Protein AF-M1BLD5-F1 (afdb_monomer_lite)

InterPro domains:
  IPR013083 Zinc finger, RING/FYVE/PHD-type [G3DSA:3.30.40.10] (5-53)
  IPR039903 E3 ubiquitin-protein ligase Zswim2 [PTHR21540] (4-68)

Radius of gyration: 22.73 Å; chains: 1; bounding box: 66×31×35 Å

Secondary structure (DSSP, 8-state):
--S--PEEE-TTT--EEEHHHHHHHHHHTTTSSS-B-TTT-PBP--HHHHHHHT----THHHHGGG-SS------------

Structure (mmCIF, N/CA/C/O backbone):
data_AF-M1BLD5-F1
#
_entry.id   AF-M1BLD5-F1
#
loop_
_atom_site.group_PDB
_atom_site.id
_atom_site.type_symbol
_atom_site.label_atom_id
_atom_site.label_alt_id
_atom_site.label_comp_id
_atom_site.label_asym_id
_atom_site.label_entity_id
_atom_site.label_seq_id
_atom_site.pdbx_PDB_ins_code
_atom_site.Cartn_x
_atom_site.Cartn_y
_atom_site.Cartn_z
_atom_site.occupancy
_atom_site.B_iso_or_equiv
_atom_site.auth_seq_id
_atom_site.auth_comp_id
_atom_site.auth_asym_id
_atom_site.auth_atom_id
_atom_site.pdbx_PDB_model_num
ATOM 1 N N . MET A 1 1 ? -19.793 9.986 6.519 1.00 53.62 1 MET A N 1
ATOM 2 C CA . MET A 1 1 ? -19.186 9.442 5.288 1.00 53.62 1 MET A CA 1
ATOM 3 C C . MET A 1 1 ? -19.172 10.555 4.255 1.00 53.62 1 MET A C 1
ATOM 5 O O . MET A 1 1 ? -20.171 10.700 3.573 1.00 53.62 1 MET A O 1
ATOM 9 N N . ASN A 1 2 ? -18.156 11.424 4.279 1.00 55.00 2 ASN A N 1
ATOM 10 C CA . ASN A 1 2 ? -17.869 12.481 3.288 1.00 55.00 2 ASN A CA 1
ATOM 11 C C . ASN A 1 2 ? -16.585 13.214 3.712 1.00 55.00 2 ASN A C 1
ATOM 13 O O . ASN A 1 2 ? -16.583 14.398 4.026 1.00 55.00 2 ASN A O 1
ATOM 17 N N . GLU A 1 3 ? -15.498 12.466 3.775 1.00 56.56 3 GLU A N 1
ATOM 18 C CA . GLU A 1 3 ? -14.140 12.991 3.855 1.00 56.56 3 GLU A CA 1
ATOM 19 C C . GLU A 1 3 ? -13.349 12.094 2.903 1.00 56.56 3 GLU A C 1
ATOM 21 O O . GLU A 1 3 ? -13.678 10.914 2.793 1.00 56.56 3 GLU A O 1
ATOM 26 N N . GLU A 1 4 ? -12.433 12.642 2.114 1.00 63.28 4 GLU A N 1
ATOM 27 C CA . GLU A 1 4 ? -11.713 11.911 1.064 1.00 63.28 4 GLU A CA 1
ATOM 28 C C . GLU A 1 4 ? -10.911 10.749 1.675 1.00 63.28 4 GLU A C 1
ATOM 30 O O . GLU A 1 4 ? -9.738 10.885 2.031 1.00 63.28 4 GLU A O 1
ATOM 35 N N . GLU A 1 5 ? -11.563 9.597 1.853 1.00 73.75 5 GLU A N 1
ATOM 36 C CA . GLU A 1 5 ? -10.969 8.416 2.462 1.00 73.75 5 GLU A CA 1
ATOM 37 C C . GLU A 1 5 ? -9.828 7.954 1.564 1.00 73.75 5 GLU A C 1
ATOM 39 O O . GLU A 1 5 ? -10.025 7.476 0.444 1.00 73.75 5 GLU A O 1
ATOM 44 N N . LYS A 1 6 ? -8.596 8.136 2.044 1.00 85.00 6 LYS A N 1
ATOM 45 C CA . LYS A 1 6 ? -7.406 7.750 1.294 1.00 85.00 6 LYS A CA 1
ATOM 46 C C . LYS A 1 6 ? -7.429 6.244 1.066 1.00 85.00 6 LYS A C 1
ATOM 48 O O . LYS A 1 6 ? -7.437 5.451 2.009 1.00 85.00 6 LYS A O 1
ATOM 53 N N . ILE A 1 7 ? -7.416 5.849 -0.203 1.00 90.44 7 ILE A N 1
ATOM 54 C CA . ILE A 1 7 ? -7.410 4.448 -0.617 1.00 90.44 7 ILE A CA 1
ATOM 55 C C . ILE A 1 7 ? -5.971 4.021 -0.908 1.00 90.44 7 ILE A C 1
ATOM 57 O O . ILE A 1 7 ? -5.277 4.623 -1.727 1.00 90.44 7 ILE A O 1
ATOM 61 N N . ALA A 1 8 ? -5.541 2.931 -0.281 1.00 88.94 8 ALA A N 1
ATOM 62 C CA . ALA A 1 8 ? -4.334 2.204 -0.642 1.00 88.94 8 ALA A CA 1
ATOM 63 C C . ALA A 1 8 ? -4.680 1.069 -1.618 1.00 88.94 8 ALA A C 1
ATOM 65 O O . ALA A 1 8 ? -5.682 0.370 -1.455 1.00 88.94 8 ALA A O 1
ATOM 66 N N . ALA A 1 9 ? -3.835 0.854 -2.628 1.00 91.56 9 ALA A N 1
ATOM 67 C CA . ALA A 1 9 ? -4.011 -0.218 -3.603 1.00 91.56 9 ALA A CA 1
ATOM 68 C C . ALA A 1 9 ? -2.800 -1.156 -3.622 1.00 91.56 9 ALA A C 1
ATOM 70 O O . ALA A 1 9 ? -1.653 -0.713 -3.609 1.00 91.56 9 ALA A O 1
ATOM 71 N N . CYS A 1 10 ? -3.045 -2.467 -3.669 1.00 91.50 10 CYS A N 1
ATOM 72 C CA . CYS A 1 10 ? -1.967 -3.440 -3.820 1.00 91.50 10 CYS A CA 1
ATOM 73 C C . CYS A 1 10 ? -1.294 -3.262 -5.188 1.00 91.50 10 CYS A C 1
ATOM 75 O O . CYS A 1 10 ? -1.967 -3.311 -6.214 1.00 91.50 10 CYS A O 1
ATOM 77 N N . VAL A 1 11 ? 0.034 -3.143 -5.217 1.00 89.00 11 VAL A N 1
ATOM 78 C CA . VAL A 1 11 ? 0.800 -2.956 -6.464 1.00 89.00 11 VAL A CA 1
ATOM 79 C C . VAL A 1 11 ? 0.619 -4.127 -7.443 1.00 89.00 11 VAL A C 1
ATOM 81 O O . VAL A 1 11 ? 0.635 -3.926 -8.652 1.00 89.00 11 VAL A O 1
ATOM 84 N N . THR A 1 12 ? 0.402 -5.347 -6.941 1.00 92.06 12 THR A N 1
ATOM 85 C CA . THR A 1 12 ? 0.306 -6.555 -7.780 1.00 92.06 12 THR A CA 1
ATOM 86 C C . THR A 1 12 ? -1.092 -6.786 -8.350 1.00 92.06 12 THR A C 1
ATOM 88 O O . THR A 1 12 ? -1.232 -6.995 -9.547 1.00 92.06 12 THR A O 1
ATOM 91 N N . CYS A 1 13 ? -2.134 -6.781 -7.509 1.00 94.31 13 CYS A N 1
ATOM 92 C CA . CYS A 1 13 ? -3.499 -7.131 -7.935 1.00 94.31 13 CYS A CA 1
ATOM 93 C C . CYS A 1 13 ? -4.489 -5.963 -7.888 1.00 94.31 13 CYS A C 1
ATOM 95 O O . CYS A 1 13 ? -5.674 -6.164 -8.129 1.00 94.31 13 CYS A O 1
ATOM 97 N N . ARG A 1 14 ? -4.028 -4.755 -7.539 1.00 91.94 14 ARG A N 1
ATOM 98 C CA . ARG A 1 14 ? -4.850 -3.540 -7.411 1.00 91.94 14 ARG A CA 1
ATOM 99 C C . ARG A 1 14 ? -6.012 -3.650 -6.417 1.00 91.94 14 ARG A C 1
ATOM 101 O O . ARG A 1 14 ? -6.944 -2.854 -6.488 1.00 91.94 14 ARG A O 1
ATOM 108 N N . ASN A 1 15 ? -5.940 -4.586 -5.464 1.00 92.94 15 ASN A N 1
ATOM 109 C CA . ASN A 1 15 ? -6.883 -4.658 -4.347 1.00 92.94 15 ASN A CA 1
ATOM 110 C C . ASN A 1 15 ? -6.919 -3.317 -3.602 1.00 92.94 15 ASN A C 1
ATOM 112 O O . ASN A 1 15 ? -5.873 -2.893 -3.107 1.00 92.94 15 ASN A O 1
ATOM 116 N N . ARG A 1 16 ? -8.091 -2.681 -3.531 1.00 92.25 16 ARG A N 1
ATOM 117 C CA . ARG A 1 16 ? -8.301 -1.371 -2.902 1.00 92.25 16 ARG A CA 1
ATOM 118 C C . ARG A 1 16 ? -8.771 -1.556 -1.467 1.00 92.25 16 ARG A C 1
ATOM 120 O O . ARG A 1 16 ? -9.706 -2.310 -1.224 1.00 92.25 16 ARG A O 1
ATOM 127 N N . ILE A 1 17 ? -8.130 -0.868 -0.537 1.00 91.69 17 ILE A N 1
ATOM 128 C CA . ILE A 1 17 ? -8.486 -0.850 0.884 1.00 91.69 17 ILE A CA 1
ATOM 129 C C . ILE A 1 17 ? -8.299 0.563 1.426 1.00 91.69 17 ILE A C 1
ATOM 131 O O . ILE A 1 17 ? -7.489 1.323 0.896 1.00 91.69 17 ILE A O 1
ATOM 135 N N . HIS A 1 18 ? -8.995 0.919 2.499 1.00 92.62 18 HIS A N 1
ATOM 136 C CA . HIS A 1 18 ? -8.747 2.198 3.159 1.00 92.62 18 HIS A CA 1
ATOM 137 C C . HIS A 1 18 ? -7.352 2.207 3.796 1.00 92.62 18 HIS A C 1
ATOM 139 O O . HIS A 1 18 ? -6.904 1.203 4.363 1.00 92.62 18 HIS A O 1
ATOM 145 N N . GLU A 1 19 ? -6.664 3.344 3.720 1.00 89.12 19 GLU A N 1
ATOM 146 C CA . GLU A 1 19 ? -5.345 3.533 4.329 1.00 89.12 19 GLU A CA 1
ATOM 147 C C . GLU A 1 19 ? -5.407 3.298 5.847 1.00 89.12 19 GLU A C 1
ATOM 149 O O . GLU A 1 19 ? -4.540 2.629 6.409 1.00 89.12 19 GLU A O 1
ATOM 154 N N . GLU A 1 20 ? -6.488 3.730 6.501 1.00 90.75 20 GLU A N 1
ATOM 155 C CA . GLU A 1 20 ? -6.748 3.465 7.921 1.00 90.7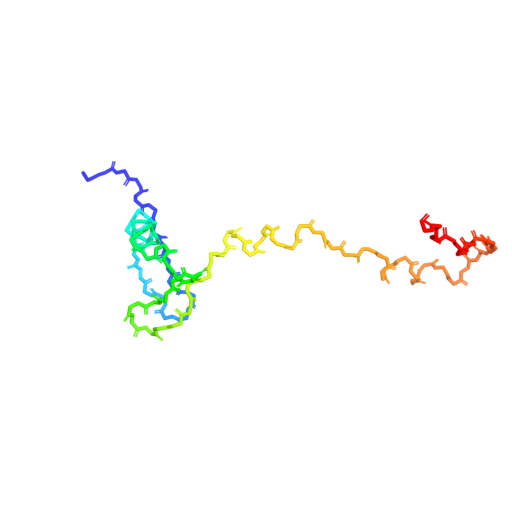5 20 GLU A CA 1
ATOM 156 C C . GLU A 1 20 ? -6.851 1.968 8.248 1.00 90.75 20 GLU A C 1
ATOM 158 O O . GLU A 1 20 ? -6.244 1.503 9.216 1.00 90.75 20 GLU A O 1
ATOM 163 N N . CYS A 1 21 ? -7.545 1.193 7.411 1.00 91.50 21 CYS A N 1
ATOM 164 C CA . CYS A 1 21 ? -7.698 -0.248 7.567 1.00 91.50 21 CYS A CA 1
ATOM 165 C C . CYS A 1 21 ? -6.352 -0.958 7.364 1.00 91.50 21 CYS A C 1
ATOM 167 O O . CYS A 1 21 ? -6.008 -1.866 8.123 1.00 91.50 21 CYS A O 1
ATOM 169 N N . LEU A 1 22 ? -5.544 -0.511 6.394 1.00 89.88 22 LEU A N 1
ATOM 170 C CA . LEU A 1 22 ? -4.184 -1.015 6.191 1.00 89.88 22 LEU A CA 1
ATOM 171 C C . LEU A 1 22 ? -3.282 -0.720 7.402 1.00 89.88 22 LEU A C 1
ATOM 173 O O . LEU A 1 22 ? -2.536 -1.596 7.844 1.00 89.88 22 LEU A O 1
ATOM 177 N N . MET A 1 23 ? -3.362 0.485 7.971 1.00 87.56 23 MET A N 1
ATOM 178 C CA . MET A 1 23 ? -2.586 0.882 9.153 1.00 87.56 23 MET A CA 1
ATOM 179 C C . MET A 1 23 ? -3.040 0.157 10.423 1.00 87.56 23 MET A C 1
ATOM 181 O O . MET A 1 23 ? -2.208 -0.254 11.235 1.00 87.56 23 MET A O 1
ATOM 185 N N . ALA A 1 24 ? -4.347 -0.030 10.615 1.00 90.56 24 ALA A N 1
ATOM 186 C CA . ALA A 1 24 ? -4.890 -0.852 11.692 1.00 90.56 24 ALA A CA 1
ATOM 187 C C . ALA A 1 24 ? -4.384 -2.294 11.571 1.00 90.56 24 ALA A C 1
ATOM 189 O O . ALA A 1 24 ? -3.833 -2.837 12.528 1.00 90.56 24 ALA A O 1
ATOM 190 N N . TRP A 1 25 ? -4.439 -2.868 10.369 1.00 89.50 25 TRP A N 1
ATOM 191 C CA . TRP A 1 25 ? -3.913 -4.203 10.112 1.00 89.50 25 TRP A CA 1
ATOM 192 C C . TRP A 1 25 ? -2.403 -4.296 10.377 1.00 89.50 25 TRP A C 1
ATOM 194 O O . TRP A 1 25 ? -1.949 -5.245 11.019 1.00 89.50 25 TRP A O 1
ATOM 204 N N . LYS A 1 26 ? -1.615 -3.290 9.973 1.00 85.81 26 LYS A N 1
ATOM 205 C CA . LYS A 1 26 ? -0.182 -3.204 10.301 1.00 85.81 26 LYS A CA 1
ATOM 206 C C . LYS A 1 26 ? 0.061 -3.279 11.807 1.00 85.81 26 LYS A C 1
ATOM 208 O O . LYS A 1 26 ? 0.915 -4.045 12.246 1.00 85.81 26 LYS A O 1
ATOM 213 N N . ARG A 1 27 ? -0.703 -2.503 12.586 1.00 85.94 27 ARG A N 1
ATOM 214 C CA . ARG A 1 27 ? -0.619 -2.463 14.054 1.00 85.94 27 ARG A CA 1
ATOM 215 C C . ARG A 1 27 ? -0.985 -3.812 14.674 1.00 85.94 27 ARG A C 1
ATOM 217 O O . ARG A 1 27 ? -0.214 -4.335 15.473 1.00 85.94 27 ARG A O 1
ATOM 224 N N . SER A 1 28 ? -2.089 -4.426 14.250 1.00 85.94 28 SER A N 1
ATOM 225 C CA . SER A 1 28 ? -2.500 -5.759 14.721 1.00 85.94 28 SER A CA 1
ATOM 226 C C . SER A 1 28 ? -1.493 -6.854 14.358 1.00 85.94 28 SER A C 1
ATOM 228 O O . SER A 1 28 ? -1.351 -7.840 15.077 1.00 85.94 28 SER A O 1
ATOM 230 N N . ASN A 1 29 ? -0.759 -6.679 13.258 1.00 81.50 29 ASN A N 1
ATOM 231 C CA . ASN A 1 29 ? 0.246 -7.622 12.777 1.00 81.50 29 ASN A CA 1
ATOM 232 C C . ASN A 1 29 ? 1.677 -7.253 13.219 1.00 81.50 29 ASN A C 1
ATOM 234 O O . ASN A 1 29 ? 2.634 -7.662 12.567 1.00 81.50 29 ASN A O 1
ATOM 238 N N . SER A 1 30 ? 1.839 -6.512 14.327 1.00 67.62 30 SER A N 1
ATOM 239 C CA . SER A 1 30 ? 3.123 -5.974 14.823 1.00 67.62 30 SER A CA 1
ATOM 240 C C . SER A 1 30 ? 4.252 -7.010 14.973 1.00 67.62 30 SER A C 1
ATOM 242 O O . SER A 1 30 ? 5.422 -6.655 14.856 1.00 67.62 30 SER A O 1
ATOM 244 N N . ARG A 1 31 ? 3.929 -8.300 15.151 1.00 72.81 31 ARG A N 1
ATOM 245 C CA . ARG A 1 31 ? 4.920 -9.394 15.180 1.00 72.81 31 ARG A CA 1
ATOM 246 C C . ARG A 1 31 ? 5.571 -9.686 13.821 1.00 72.81 31 ARG A C 1
ATOM 248 O O . ARG A 1 31 ? 6.607 -10.344 13.784 1.00 72.81 31 ARG A O 1
ATOM 255 N N . ARG A 1 32 ? 4.985 -9.248 12.701 1.00 66.38 32 ARG A N 1
ATOM 256 C CA . ARG A 1 32 ? 5.527 -9.466 11.353 1.00 66.38 32 ARG A CA 1
ATOM 257 C C . ARG A 1 32 ? 6.054 -8.167 10.760 1.00 66.38 32 ARG A C 1
ATOM 259 O O . ARG A 1 32 ? 5.357 -7.163 10.689 1.00 66.38 32 ARG A O 1
ATOM 266 N N . LYS A 1 33 ? 7.274 -8.235 10.225 1.00 71.19 33 LYS A N 1
ATOM 267 C CA . LYS A 1 33 ? 7.980 -7.108 9.593 1.00 71.19 33 LYS A CA 1
ATOM 268 C C . LYS A 1 33 ? 7.291 -6.578 8.321 1.00 71.19 33 LYS A C 1
ATOM 270 O O . LYS A 1 33 ? 7.613 -5.485 7.869 1.00 71.19 33 LYS A O 1
ATOM 275 N N . SER A 1 34 ? 6.352 -7.328 7.733 1.00 81.44 34 SER A N 1
ATOM 276 C CA . SER A 1 34 ? 5.649 -6.940 6.504 1.00 81.44 34 SER A CA 1
ATOM 277 C C . SER A 1 34 ? 4.193 -7.407 6.469 1.00 81.44 34 SER A C 1
ATOM 279 O O . SER A 1 34 ? 3.864 -8.487 6.963 1.00 81.44 34 SER A O 1
ATOM 281 N N . ILE A 1 35 ? 3.339 -6.622 5.809 1.00 89.38 35 ILE A N 1
ATOM 282 C CA . ILE A 1 35 ? 1.932 -6.948 5.529 1.00 89.38 35 ILE A CA 1
ATOM 283 C C . ILE A 1 35 ? 1.856 -7.602 4.144 1.00 89.38 35 ILE A C 1
ATOM 285 O O . ILE A 1 35 ? 2.576 -7.197 3.232 1.00 89.38 35 ILE A O 1
ATOM 289 N N . SER A 1 36 ? 0.961 -8.571 3.962 1.00 90.81 36 SER A N 1
ATOM 290 C CA . SER A 1 36 ? 0.677 -9.210 2.668 1.00 90.81 36 SER A CA 1
ATOM 291 C C . SER A 1 36 ? -0.744 -8.891 2.211 1.00 90.81 36 SER A C 1
ATOM 293 O O . SER A 1 36 ? -1.633 -8.733 3.039 1.00 90.81 36 SER A O 1
ATOM 295 N N . CYS A 1 37 ? -0.978 -8.789 0.906 1.00 91.69 37 CYS A N 1
ATOM 296 C CA . CYS A 1 37 ? -2.309 -8.588 0.337 1.00 91.69 37 CYS A CA 1
ATOM 297 C C . CYS A 1 37 ? -3.234 -9.766 0.661 1.00 91.69 37 CYS A C 1
ATOM 299 O O . CYS A 1 37 ? -2.837 -10.916 0.492 1.00 91.69 37 CYS A O 1
ATOM 301 N N . VAL A 1 38 ? -4.477 -9.497 1.080 1.00 90.75 38 VAL A N 1
ATOM 302 C CA . VAL A 1 38 ? -5.462 -10.563 1.349 1.00 90.75 38 VAL A CA 1
ATOM 303 C C . VAL A 1 38 ? -5.831 -11.364 0.100 1.00 90.75 38 VAL A C 1
ATOM 305 O O . VAL A 1 38 ? -6.132 -12.544 0.221 1.00 90.75 38 VAL A O 1
ATOM 308 N N . LEU A 1 39 ? -5.783 -10.747 -1.087 1.00 93.06 39 LEU A N 1
ATOM 309 C CA . LEU A 1 39 ? -6.169 -11.407 -2.336 1.00 93.06 39 LEU A CA 1
ATOM 310 C C . LEU A 1 39 ? -5.006 -12.189 -2.951 1.00 93.06 39 LEU A C 1
ATOM 312 O O . LEU A 1 39 ? -5.105 -13.391 -3.159 1.00 93.06 39 LEU A O 1
ATOM 316 N N . CYS A 1 40 ? -3.886 -11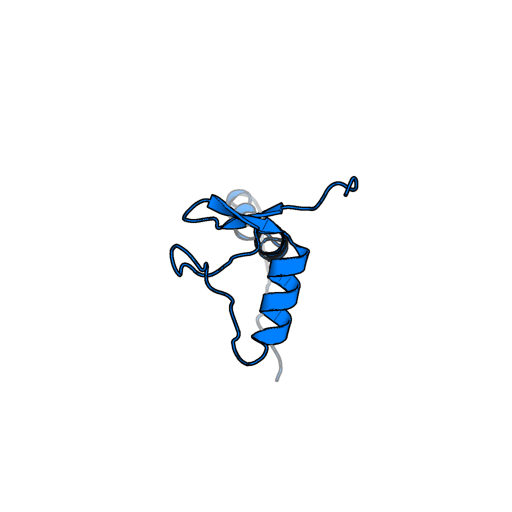.518 -3.232 1.00 94.81 40 CYS A N 1
ATOM 317 C CA . CYS A 1 40 ? -2.774 -12.125 -3.972 1.00 94.81 40 CYS A CA 1
ATOM 318 C C . CYS A 1 40 ? -1.580 -12.532 -3.101 1.00 94.81 40 CYS A C 1
ATOM 320 O O . CYS A 1 40 ? -0.597 -13.043 -3.626 1.00 94.81 40 CYS A O 1
ATOM 322 N N . ARG A 1 41 ? -1.616 -12.267 -1.787 1.00 93.00 41 ARG A N 1
ATOM 323 C CA . ARG A 1 41 ? -0.534 -12.544 -0.818 1.00 93.00 41 ARG A CA 1
ATOM 324 C C . ARG A 1 41 ? 0.807 -11.852 -1.087 1.00 93.00 41 ARG A C 1
ATOM 326 O O . ARG A 1 41 ? 1.706 -11.953 -0.250 1.00 93.00 41 ARG A O 1
ATOM 333 N N . ALA A 1 42 ? 0.926 -11.086 -2.172 1.00 91.62 42 ALA A N 1
ATOM 334 C CA . ALA A 1 42 ? 2.078 -10.236 -2.430 1.00 91.62 42 ALA A CA 1
ATOM 335 C C . ALA A 1 42 ? 2.292 -9.260 -1.269 1.00 91.62 42 ALA A C 1
ATOM 337 O O . ALA A 1 42 ? 1.339 -8.791 -0.641 1.00 91.62 42 ALA A O 1
ATOM 338 N N . ARG A 1 43 ? 3.552 -8.956 -0.970 1.00 89.81 43 ARG A N 1
ATOM 339 C CA . ARG A 1 43 ? 3.910 -8.021 0.094 1.00 89.81 43 ARG A CA 1
ATOM 340 C C . ARG A 1 43 ? 3.391 -6.620 -0.246 1.00 89.81 43 ARG A C 1
ATOM 342 O O . ARG A 1 43 ? 3.644 -6.119 -1.338 1.00 89.81 43 ARG A O 1
ATOM 349 N N . TRP A 1 44 ? 2.704 -5.979 0.698 1.00 88.56 44 TRP A N 1
ATOM 350 C CA . TRP A 1 44 ? 2.374 -4.561 0.587 1.00 88.56 44 TRP A CA 1
ATOM 351 C C . TRP A 1 44 ? 3.668 -3.756 0.614 1.00 88.56 44 TRP A C 1
ATOM 353 O O . TRP A 1 44 ? 4.441 -3.827 1.575 1.00 88.56 44 TRP A O 1
ATOM 363 N N . ARG A 1 45 ? 3.902 -3.020 -0.466 1.00 76.12 45 ARG A N 1
ATOM 364 C CA . ARG A 1 45 ? 4.972 -2.041 -0.584 1.00 76.12 45 ARG A CA 1
ATOM 365 C C . ARG A 1 45 ? 4.318 -0.672 -0.646 1.00 76.12 45 ARG A C 1
ATOM 367 O O . ARG A 1 45 ? 3.367 -0.485 -1.402 1.00 76.12 45 ARG A O 1
ATOM 374 N N . ASP A 1 46 ? 4.749 0.220 0.232 1.00 67.19 46 ASP A N 1
ATOM 375 C CA . ASP A 1 46 ? 4.244 1.583 0.253 1.00 67.19 46 ASP A CA 1
ATOM 376 C C . ASP A 1 46 ? 5.017 2.373 -0.799 1.00 67.19 46 ASP A C 1
ATOM 378 O O . ASP A 1 46 ? 6.203 2.640 -0.620 1.00 67.19 46 ASP A O 1
ATOM 382 N N . VAL A 1 47 ? 4.352 2.704 -1.907 1.00 59.91 47 VAL A N 1
ATOM 383 C CA . VAL A 1 47 ? 4.954 3.451 -3.022 1.00 59.91 47 VAL A CA 1
ATOM 384 C C . VAL A 1 47 ? 5.515 4.793 -2.536 1.00 59.91 47 VAL A C 1
ATOM 386 O O . VAL A 1 47 ? 6.532 5.252 -3.044 1.00 59.91 47 VAL A O 1
ATOM 389 N N . ARG A 1 48 ? 4.905 5.403 -1.505 1.00 56.00 48 ARG A N 1
ATOM 390 C CA . ARG A 1 48 ? 5.390 6.668 -0.932 1.00 56.00 48 ARG A CA 1
ATOM 391 C C . ARG A 1 48 ? 6.718 6.488 -0.191 1.00 56.00 48 ARG A C 1
ATOM 393 O O . ARG A 1 48 ? 7.557 7.375 -0.230 1.00 56.00 48 ARG A O 1
ATOM 400 N N . ASN A 1 49 ? 6.914 5.337 0.452 1.00 55.03 49 ASN A N 1
ATOM 401 C CA . ASN A 1 49 ? 8.132 5.021 1.201 1.00 55.03 49 ASN A CA 1
ATOM 402 C C . ASN A 1 49 ? 9.272 4.539 0.281 1.00 55.03 49 ASN A C 1
ATOM 404 O O . ASN A 1 49 ? 10.439 4.750 0.584 1.00 55.03 49 ASN A O 1
ATOM 408 N N . GLU A 1 50 ? 8.954 3.916 -0.860 1.00 55.00 50 GLU A N 1
ATOM 409 C CA . GLU A 1 50 ? 9.960 3.552 -1.873 1.00 55.00 50 GLU A CA 1
ATOM 410 C C . GLU A 1 50 ? 10.599 4.794 -2.509 1.00 55.00 50 GLU A C 1
ATOM 412 O O . GLU A 1 50 ? 11.818 4.852 -2.633 1.00 55.00 50 GLU A O 1
ATOM 417 N N . LEU A 1 51 ? 9.802 5.827 -2.803 1.00 53.53 51 LEU A N 1
ATOM 418 C CA . LEU A 1 51 ? 10.310 7.105 -3.317 1.00 53.53 51 LEU A CA 1
ATOM 419 C C . LEU A 1 51 ? 11.225 7.836 -2.318 1.00 53.53 51 LEU A C 1
ATOM 421 O O . LEU A 1 51 ? 12.098 8.593 -2.728 1.00 53.53 51 LEU A O 1
ATOM 425 N N . GLU A 1 52 ? 11.048 7.610 -1.014 1.00 53.25 52 GLU A N 1
ATOM 426 C CA . GLU A 1 52 ? 11.905 8.200 0.021 1.00 53.25 52 GLU A CA 1
ATOM 427 C C . GLU A 1 52 ? 13.210 7.408 0.244 1.00 53.25 52 GLU A C 1
ATOM 429 O O . GLU A 1 52 ? 14.193 7.968 0.731 1.00 53.25 52 GLU A O 1
ATOM 434 N N . GLY A 1 53 ? 13.263 6.135 -0.167 1.00 54.09 53 GLY A N 1
ATOM 435 C CA . GLY A 1 53 ? 14.472 5.303 -0.123 1.00 54.09 53 GLY A CA 1
ATOM 436 C C . GLY A 1 53 ? 15.530 5.681 -1.167 1.00 54.09 53 GLY A C 1
ATOM 437 O O . GLY A 1 53 ? 16.721 5.552 -0.897 1.00 54.09 53 GLY A O 1
ATOM 438 N N . ASP A 1 54 ? 15.106 6.233 -2.306 1.00 56.16 54 ASP A N 1
ATOM 439 C CA . ASP A 1 54 ? 15.980 6.656 -3.413 1.00 56.16 54 ASP A CA 1
ATOM 440 C C . ASP A 1 54 ? 16.382 8.143 -3.323 1.00 56.16 54 ASP A C 1
ATOM 442 O O . ASP A 1 54 ? 16.746 8.777 -4.314 1.00 56.16 54 ASP A O 1
ATOM 446 N N . LYS A 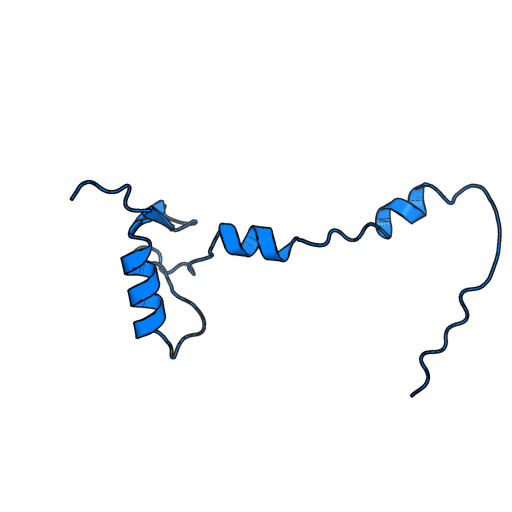1 55 ? 16.335 8.735 -2.121 1.00 59.91 55 LYS A N 1
ATOM 447 C CA . LYS A 1 55 ? 16.606 10.169 -1.893 1.00 59.91 55 LYS A CA 1
ATOM 448 C C . LYS A 1 55 ? 18.036 10.600 -2.244 1.00 59.91 55 LYS A C 1
ATOM 450 O O . LYS A 1 55 ? 18.297 11.794 -2.377 1.00 59.91 55 LYS A O 1
ATOM 455 N N . TYR A 1 56 ? 18.952 9.649 -2.411 1.00 69.88 56 TYR A N 1
ATOM 456 C CA . TYR A 1 56 ? 20.345 9.916 -2.747 1.00 69.88 56 TYR A CA 1
ATOM 457 C C . TYR A 1 56 ? 20.758 9.117 -3.981 1.00 69.88 56 TYR A C 1
ATOM 459 O O . TYR A 1 56 ? 21.138 7.952 -3.903 1.00 69.88 56 TYR A O 1
ATOM 467 N N . LEU A 1 57 ? 20.709 9.777 -5.135 1.00 76.50 57 LEU A N 1
ATOM 468 C CA . LEU A 1 57 ? 21.397 9.318 -6.336 1.00 76.50 57 LEU A CA 1
ATOM 469 C C . LEU A 1 57 ? 22.905 9.523 -6.140 1.00 76.50 57 LEU A C 1
ATOM 471 O O . LEU A 1 57 ? 23.343 10.603 -5.744 1.00 76.50 57 LEU A O 1
ATOM 475 N N . ASN A 1 58 ? 23.710 8.496 -6.410 1.00 78.50 58 ASN A N 1
ATOM 476 C CA . ASN A 1 58 ? 25.162 8.633 -6.388 1.00 78.50 58 ASN A CA 1
ATOM 477 C C . ASN A 1 58 ? 25.638 9.363 -7.658 1.00 78.50 58 ASN A C 1
ATOM 479 O O . ASN A 1 58 ? 25.637 8.790 -8.746 1.00 78.50 58 ASN A O 1
ATOM 483 N N . LEU A 1 59 ? 26.064 10.622 -7.520 1.00 78.50 59 LEU A N 1
ATOM 484 C CA . LEU A 1 59 ? 26.609 11.413 -8.628 1.00 78.50 59 LEU A CA 1
ATOM 485 C C . LEU A 1 59 ? 28.069 11.061 -8.976 1.00 78.50 59 LEU A C 1
ATOM 487 O O . LEU A 1 59 ? 28.551 11.513 -10.012 1.00 78.50 59 LEU A O 1
ATOM 491 N N . SER A 1 60 ? 28.781 10.253 -8.176 1.00 75.00 60 SER A N 1
ATOM 492 C CA . SER A 1 60 ? 30.202 9.943 -8.416 1.00 75.00 60 SER A CA 1
ATOM 493 C C . SER A 1 60 ? 30.440 9.260 -9.765 1.00 75.00 60 SER A C 1
ATOM 495 O O . SER A 1 60 ? 31.472 9.475 -10.392 1.00 75.00 60 SER A O 1
ATOM 497 N N . SER A 1 61 ? 29.464 8.494 -10.254 1.00 67.75 61 SER A N 1
ATOM 498 C CA . SER A 1 61 ? 29.523 7.832 -11.560 1.00 67.75 61 SER A CA 1
ATOM 499 C C . SER A 1 61 ? 29.500 8.804 -12.745 1.00 67.75 61 SER A C 1
ATOM 501 O O . SER A 1 61 ? 30.045 8.474 -13.790 1.00 67.75 61 SER A O 1
ATOM 503 N N . TYR A 1 62 ? 28.916 9.998 -12.588 1.00 69.69 62 TYR A N 1
ATOM 504 C CA . TYR A 1 62 ? 28.851 11.021 -13.643 1.00 69.69 62 TYR A CA 1
ATOM 505 C C . TYR A 1 62 ? 30.049 11.976 -13.628 1.00 69.69 62 TYR A C 1
ATOM 507 O O . TYR A 1 62 ? 30.318 12.643 -14.620 1.00 69.69 62 TYR A O 1
ATOM 515 N N . ILE A 1 63 ? 30.788 12.035 -12.517 1.00 71.19 63 ILE A N 1
ATOM 516 C CA . ILE A 1 63 ? 31.985 12.877 -12.392 1.00 71.19 63 ILE A CA 1
ATOM 517 C C . ILE A 1 63 ? 33.154 12.271 -13.187 1.00 71.19 63 ILE A C 1
ATOM 519 O O . ILE A 1 63 ? 33.953 13.009 -13.751 1.00 71.19 63 ILE A O 1
ATOM 523 N N . ILE A 1 64 ? 33.215 10.942 -13.321 1.00 61.91 64 ILE A N 1
ATOM 524 C CA . ILE A 1 64 ? 34.286 10.245 -14.058 1.00 61.91 64 ILE A CA 1
ATOM 525 C C . ILE A 1 64 ? 34.251 10.581 -15.559 1.00 61.91 64 ILE A C 1
ATOM 527 O O . ILE A 1 64 ? 35.299 10.709 -16.180 1.00 61.91 64 ILE A O 1
ATOM 531 N N . SER A 1 65 ? 33.066 10.793 -16.137 1.00 56.97 65 SER A N 1
ATOM 532 C CA . SER A 1 65 ? 32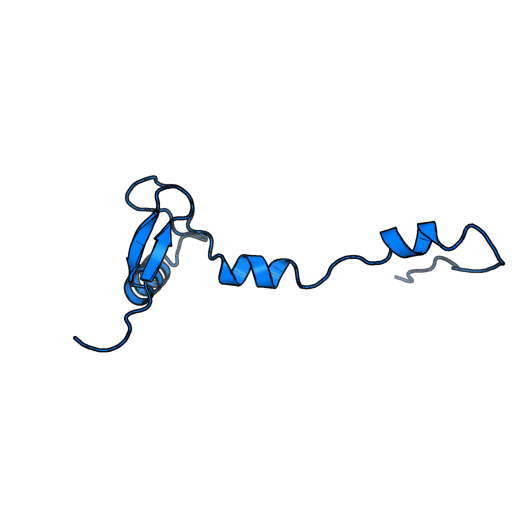.905 11.064 -17.574 1.00 56.97 65 SER A CA 1
ATOM 533 C C . SER A 1 65 ? 33.378 12.451 -18.021 1.00 56.97 65 SER A C 1
ATOM 535 O O . SER A 1 65 ? 33.527 12.674 -19.218 1.00 56.97 65 SER A O 1
ATOM 537 N N . ASN A 1 66 ? 33.629 13.372 -17.086 1.00 54.91 66 ASN A N 1
ATOM 538 C CA . ASN A 1 66 ? 34.072 14.734 -17.397 1.00 54.91 66 ASN A CA 1
ATOM 539 C C . ASN A 1 66 ? 35.545 14.985 -17.030 1.00 54.91 66 ASN A C 1
ATOM 541 O O . ASN A 1 66 ? 36.050 16.076 -17.278 1.00 54.91 66 ASN A O 1
ATOM 545 N N . VAL A 1 67 ? 36.240 13.990 -16.467 1.00 55.78 67 VAL A N 1
ATOM 546 C CA . VAL A 1 67 ? 37.657 14.073 -16.068 1.00 55.78 67 VAL A CA 1
ATOM 547 C C . VAL A 1 67 ? 38.505 13.228 -17.022 1.00 55.78 67 VAL A C 1
ATOM 549 O O . VAL A 1 67 ? 39.296 12.386 -16.617 1.00 55.78 67 VAL A O 1
ATOM 552 N N . GLU A 1 68 ? 38.326 13.424 -18.327 1.00 55.31 68 GLU A N 1
ATOM 553 C CA . GLU A 1 68 ? 39.329 12.991 -19.314 1.00 55.31 68 GLU A CA 1
ATOM 554 C C . GLU A 1 68 ? 40.257 14.137 -19.732 1.00 55.31 68 GLU A C 1
ATOM 556 O O . GLU A 1 68 ? 41.226 13.907 -20.446 1.00 55.31 68 GLU A O 1
ATOM 561 N N . ASN A 1 69 ? 40.039 15.355 -19.226 1.00 54.09 69 ASN A N 1
ATOM 562 C CA . ASN A 1 69 ? 40.974 16.459 -19.390 1.00 54.09 69 ASN A CA 1
ATOM 563 C C . ASN A 1 69 ? 41.184 17.179 -18.053 1.00 54.09 69 ASN A C 1
ATOM 565 O O . ASN A 1 69 ? 40.265 17.781 -17.514 1.00 54.09 69 ASN A O 1
ATOM 569 N N . GLU A 1 70 ? 42.438 17.133 -17.600 1.00 53.00 70 GLU A N 1
ATOM 570 C CA . GLU A 1 70 ? 43.085 18.025 -16.629 1.00 53.00 70 GLU A CA 1
ATOM 571 C C . GLU A 1 70 ? 43.218 17.560 -15.157 1.00 53.00 70 GLU A C 1
ATOM 573 O O . GLU A 1 70 ? 42.353 17.744 -14.313 1.00 53.00 70 GLU A O 1
ATOM 578 N N . ILE A 1 71 ? 44.437 17.065 -14.880 1.00 50.81 71 IL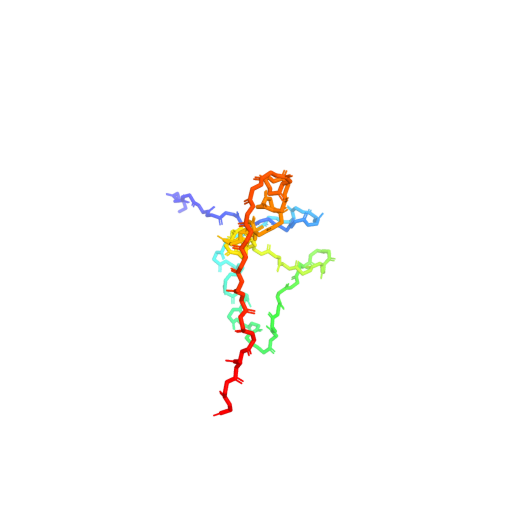E A N 1
ATOM 579 C CA . ILE A 1 71 ? 45.299 17.384 -13.723 1.00 50.81 71 ILE A CA 1
ATOM 580 C C . ILE A 1 71 ? 44.936 16.762 -12.355 1.00 50.81 71 ILE A C 1
ATOM 582 O O . ILE A 1 71 ? 44.091 17.243 -11.617 1.00 50.81 71 ILE A O 1
ATOM 586 N N . GLY A 1 72 ? 45.747 15.770 -11.965 1.00 50.41 72 GLY A N 1
ATOM 587 C CA . GLY A 1 72 ? 46.619 15.897 -10.789 1.00 50.41 72 GLY A CA 1
ATOM 588 C C . GLY A 1 72 ? 46.023 15.803 -9.376 1.00 50.41 72 GLY A C 1
ATOM 589 O O . GLY A 1 72 ? 45.407 16.728 -8.871 1.00 50.41 72 GLY A O 1
ATOM 590 N N . GLU A 1 73 ? 46.470 14.746 -8.692 1.00 48.59 73 GLU A N 1
ATOM 591 C CA . GLU A 1 73 ? 46.900 14.728 -7.283 1.00 48.59 73 GLU A CA 1
ATOM 592 C C . GLU A 1 73 ? 45.917 14.379 -6.141 1.00 48.59 73 GLU A C 1
ATOM 594 O O . GLU A 1 73 ? 44.951 15.061 -5.825 1.00 48.59 73 GLU A O 1
ATOM 599 N N . ASN A 1 74 ? 46.354 13.342 -5.410 1.00 52.84 74 ASN A N 1
ATOM 600 C CA . ASN A 1 74 ? 46.229 13.118 -3.967 1.00 52.84 74 ASN A CA 1
ATOM 601 C C . ASN A 1 74 ? 44.830 12.899 -3.363 1.00 52.84 74 ASN A C 1
ATOM 603 O O . ASN A 1 74 ?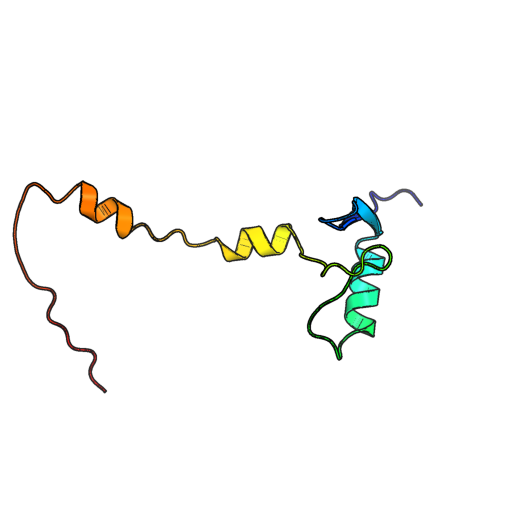 44.242 13.774 -2.732 1.00 52.84 74 ASN A O 1
ATOM 607 N N . HIS A 1 75 ? 44.406 11.631 -3.335 1.00 48.91 75 HIS A N 1
ATOM 608 C CA . HIS A 1 75 ? 43.614 11.119 -2.214 1.00 48.91 75 HIS A CA 1
ATOM 609 C C . HIS A 1 75 ? 44.403 10.030 -1.486 1.00 48.91 75 HIS A C 1
ATOM 611 O O . HIS A 1 75 ? 44.344 8.843 -1.807 1.00 48.91 75 HIS A O 1
ATOM 617 N N . GLN A 1 76 ? 45.205 10.464 -0.510 1.00 52.19 76 GLN A N 1
ATOM 618 C CA . GLN A 1 76 ? 45.793 9.564 0.469 1.00 52.19 76 GLN A CA 1
ATOM 619 C C . GLN A 1 76 ? 44.670 8.839 1.209 1.00 52.19 76 GLN A C 1
ATOM 621 O O . GLN A 1 76 ? 43.926 9.422 1.994 1.00 52.19 76 GLN A O 1
ATOM 626 N N . HIS A 1 77 ? 44.601 7.532 0.978 1.00 54.81 77 HIS A N 1
ATOM 627 C CA . HIS A 1 77 ? 43.992 6.589 1.895 1.00 54.81 77 HIS A CA 1
ATOM 628 C C . HIS A 1 77 ? 44.591 6.766 3.292 1.00 54.81 77 HIS A C 1
ATOM 630 O O . HIS A 1 77 ? 45.797 6.581 3.471 1.00 54.81 77 HIS A O 1
ATOM 636 N N . ARG A 1 78 ? 43.739 7.052 4.281 1.00 51.69 78 ARG A N 1
ATOM 637 C CA . ARG A 1 78 ? 43.907 6.607 5.671 1.00 51.69 78 ARG A CA 1
ATOM 638 C C . ARG A 1 78 ? 42.598 6.801 6.442 1.00 51.69 78 ARG A C 1
ATOM 640 O O . ARG A 1 78 ? 42.335 7.870 6.981 1.00 51.69 78 ARG A O 1
ATOM 647 N N . CYS A 1 79 ? 41.791 5.746 6.527 1.00 56.62 79 CYS A N 1
ATOM 648 C CA . CYS A 1 79 ? 40.957 5.558 7.711 1.00 56.62 79 CYS A CA 1
ATOM 649 C C . CYS A 1 79 ? 41.917 5.156 8.837 1.00 56.62 79 CYS A C 1
ATOM 651 O O . CYS A 1 79 ? 42.715 4.237 8.657 1.00 56.62 79 CYS A O 1
ATOM 653 N N . ARG A 1 80 ? 41.915 5.906 9.936 1.00 48.69 80 ARG A N 1
ATOM 654 C CA . ARG A 1 80 ? 42.681 5.595 11.144 1.00 48.69 80 ARG A CA 1
ATOM 655 C C . ARG A 1 80 ? 41.708 4.942 12.129 1.00 48.69 80 ARG A C 1
ATOM 657 O O . ARG A 1 80 ? 40.597 5.455 12.252 1.00 48.69 80 ARG A O 1
ATOM 664 N N . ASP A 1 81 ? 42.128 3.819 12.711 1.00 56.41 81 ASP A N 1
ATOM 665 C CA . ASP A 1 81 ? 41.370 3.001 13.674 1.00 56.41 81 ASP A CA 1
ATOM 666 C C . ASP A 1 81 ? 40.891 3.783 14.908 1.00 56.41 81 ASP A C 1
ATOM 668 O O . ASP A 1 81 ? 41.640 4.683 15.367 1.00 56.41 81 ASP A O 1
#

pLDDT: mean 73.14, std 16.24, range [48.59, 94.81]

Foldseek 3Di:
DDDPQDWDAAPPPRDIDGPVVVVVVCVVVVVDPFDADPPPRHTRDDPVVVVVVPVDDDCPVVVVVVPPDDDDDDDDDDDDD

Sequence (81 aa):
MNEEEKIAACVTCRNRIHEECLMAWKRSNSRRKSISCVLCRARWRDVRNELEGDKYLNLSSYIISNVENEIGENHQHRCRD

Organism: Solanum tuberosum (NCBI:txid4113)